Protein AF-A0A5Z0FAH3-F1 (afdb_monomer)

Structure (mmCIF, N/CA/C/O backbone):
data_AF-A0A5Z0FAH3-F1
#
_entry.id   AF-A0A5Z0FAH3-F1
#
loop_
_atom_site.group_PDB
_atom_site.id
_atom_site.type_symbol
_atom_site.label_atom_id
_atom_site.label_alt_id
_atom_site.label_comp_id
_atom_site.label_asym_id
_atom_site.label_entity_id
_atom_site.label_seq_id
_atom_site.pdbx_PDB_ins_code
_atom_site.Cartn_x
_atom_site.Cartn_y
_atom_site.Cartn_z
_atom_site.occupancy
_atom_site.B_iso_or_equiv
_atom_site.auth_seq_id
_atom_site.auth_comp_id
_atom_site.auth_asym_id
_atom_site.auth_atom_id
_atom_site.pdbx_PDB_model_num
ATOM 1 N N . GLY A 1 1 ? -0.491 -6.906 -11.042 1.00 67.56 1 GLY A N 1
ATOM 2 C CA . GLY A 1 1 ? 0.553 -6.060 -11.639 1.00 67.56 1 GLY A CA 1
ATOM 3 C C . GLY A 1 1 ? 1.032 -6.469 -13.009 1.00 67.56 1 GLY A C 1
ATOM 4 O O . GLY A 1 1 ? 1.063 -5.619 -13.888 1.00 67.56 1 GLY A O 1
ATOM 5 N N . LEU A 1 2 ? 1.334 -7.748 -13.222 1.00 74.00 2 LEU A N 1
ATOM 6 C CA . LEU A 1 2 ? 1.836 -8.265 -14.500 1.00 74.00 2 LEU A CA 1
ATOM 7 C C . LEU A 1 2 ? 1.028 -7.801 -15.736 1.00 74.00 2 LEU A C 1
ATOM 9 O O . LEU A 1 2 ? 1.605 -7.358 -16.720 1.00 74.00 2 LEU A O 1
ATOM 13 N N . PHE A 1 3 ? -0.305 -7.813 -15.644 1.00 73.31 3 PHE A N 1
ATOM 14 C CA . PHE A 1 3 ? -1.205 -7.439 -16.745 1.00 73.31 3 PHE A CA 1
ATOM 15 C C . PHE A 1 3 ? -1.338 -5.927 -16.988 1.00 73.31 3 PHE A C 1
ATOM 17 O O . PHE A 1 3 ? -1.693 -5.507 -18.084 1.00 73.31 3 PHE A O 1
ATOM 24 N N . VAL A 1 4 ? -1.060 -5.100 -15.975 1.00 76.06 4 VAL A N 1
ATOM 25 C CA . VAL A 1 4 ? -1.314 -3.645 -16.011 1.00 76.06 4 VAL A CA 1
ATOM 26 C C . VAL A 1 4 ? -0.022 -2.853 -16.252 1.00 76.06 4 VAL A C 1
ATOM 28 O O . VAL A 1 4 ? -0.069 -1.706 -16.685 1.00 76.06 4 VAL A O 1
ATOM 31 N N . ALA A 1 5 ? 1.144 -3.481 -16.055 1.00 71.12 5 ALA A N 1
ATOM 32 C CA . ALA A 1 5 ? 2.465 -2.858 -16.172 1.00 71.12 5 ALA A CA 1
ATOM 33 C C . ALA A 1 5 ? 2.676 -2.090 -17.491 1.00 71.12 5 ALA A C 1
ATOM 35 O O . ALA A 1 5 ? 3.207 -0.984 -17.482 1.00 71.12 5 ALA A O 1
ATOM 36 N N . LYS A 1 6 ? 2.196 -2.627 -18.622 1.00 69.62 6 LYS A N 1
ATOM 37 C CA . LYS A 1 6 ? 2.349 -1.990 -19.941 1.00 69.62 6 LYS A CA 1
ATOM 38 C C . LYS A 1 6 ? 1.623 -0.641 -20.046 1.00 69.62 6 LYS A C 1
ATOM 40 O O . LYS A 1 6 ? 2.144 0.275 -20.671 1.00 69.62 6 LYS A O 1
ATOM 45 N N . TYR A 1 7 ? 0.451 -0.514 -19.425 1.00 73.50 7 TYR A N 1
ATOM 46 C CA . TYR A 1 7 ? -0.335 0.725 -19.429 1.00 73.50 7 TYR A CA 1
ATOM 47 C C . TYR A 1 7 ? 0.241 1.774 -18.474 1.00 73.50 7 TYR A C 1
ATOM 49 O O . TYR A 1 7 ? 0.146 2.969 -18.728 1.00 73.50 7 TYR A O 1
ATOM 57 N N . LEU A 1 8 ? 0.882 1.331 -17.393 1.00 74.88 8 LEU A N 1
ATOM 58 C CA . LEU A 1 8 ? 1.460 2.211 -16.376 1.00 74.88 8 LEU A CA 1
ATOM 59 C C . LEU A 1 8 ? 2.743 2.897 -16.844 1.00 74.88 8 LEU A C 1
ATOM 61 O O . LEU A 1 8 ? 3.025 4.006 -16.403 1.00 74.88 8 LEU A O 1
ATOM 65 N N . ASN A 1 9 ? 3.478 2.295 -17.782 1.00 69.75 9 ASN A N 1
ATOM 66 C CA . ASN A 1 9 ? 4.634 2.944 -18.405 1.00 69.75 9 ASN A CA 1
ATOM 67 C C . ASN A 1 9 ? 4.250 4.245 -19.125 1.00 69.75 9 ASN A C 1
ATOM 69 O O . ASN A 1 9 ? 5.042 5.181 -19.150 1.00 69.75 9 ASN A O 1
ATOM 73 N N . ALA A 1 10 ? 3.020 4.350 -19.642 1.00 75.56 10 ALA A N 1
ATOM 74 C CA . ALA A 1 10 ? 2.519 5.594 -20.228 1.00 75.56 10 ALA A CA 1
ATOM 75 C C . ALA A 1 10 ? 2.279 6.699 -19.180 1.00 75.56 10 ALA A C 1
ATOM 77 O O . ALA A 1 10 ? 2.248 7.877 -19.522 1.00 75.56 10 ALA A O 1
ATOM 78 N N . LEU A 1 11 ? 2.130 6.329 -17.904 1.00 76.75 11 LEU A N 1
ATOM 79 C CA . LEU A 1 11 ? 1.989 7.256 -16.780 1.00 76.75 11 LEU A CA 1
ATOM 80 C C . LEU A 1 11 ? 3.342 7.641 -16.166 1.00 76.75 11 LEU A C 1
ATOM 82 O O . LEU A 1 11 ? 3.375 8.431 -15.222 1.00 76.75 11 LEU A O 1
ATOM 86 N N . PHE A 1 12 ? 4.454 7.087 -16.660 1.00 79.50 12 PHE A N 1
ATOM 87 C CA . PHE A 1 12 ? 5.782 7.342 -16.113 1.00 79.50 12 PHE A CA 1
ATOM 88 C C . PHE A 1 12 ? 6.290 8.717 -16.567 1.00 79.50 12 PHE A C 1
ATOM 90 O O . PHE A 1 12 ? 7.044 8.862 -17.524 1.00 79.50 12 PHE A O 1
ATOM 97 N N . AS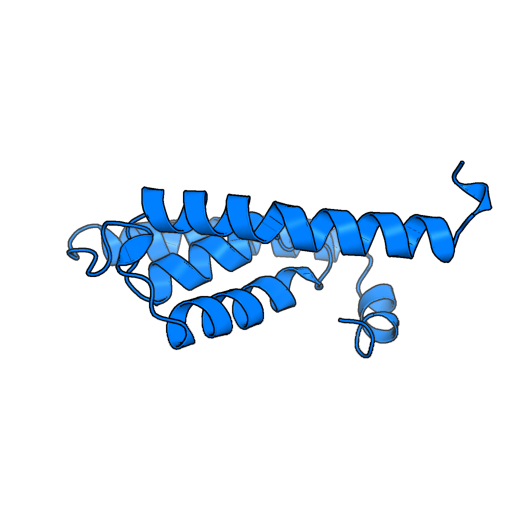N A 1 13 ? 5.824 9.753 -15.874 1.00 87.44 13 ASN A N 1
ATOM 98 C CA . ASN A 1 13 ? 6.206 11.143 -16.078 1.00 87.44 13 ASN A CA 1
ATOM 99 C C . ASN A 1 13 ? 6.483 11.792 -14.714 1.00 87.44 13 ASN A C 1
ATOM 101 O O . ASN A 1 13 ? 5.746 11.560 -13.754 1.00 87.44 13 ASN A O 1
ATOM 105 N N . GLY A 1 14 ? 7.523 12.628 -14.625 1.00 90.00 14 GLY A N 1
ATOM 106 C CA . GLY A 1 14 ? 7.895 13.315 -13.384 1.00 90.00 14 GLY A CA 1
ATOM 107 C C . GLY A 1 14 ? 6.741 14.095 -12.741 1.00 90.00 14 GLY A C 1
ATOM 108 O O . GLY A 1 14 ? 6.590 14.066 -11.522 1.00 90.00 14 GLY A O 1
ATOM 109 N N . TRP A 1 15 ? 5.862 14.704 -13.543 1.00 92.44 15 TRP A N 1
ATOM 110 C CA . TRP A 1 15 ? 4.680 15.412 -13.038 1.00 92.44 15 TRP A CA 1
ATOM 111 C C . TRP A 1 15 ? 3.674 14.483 -12.358 1.00 92.44 15 TRP A C 1
ATOM 113 O O . TRP A 1 15 ? 3.126 14.83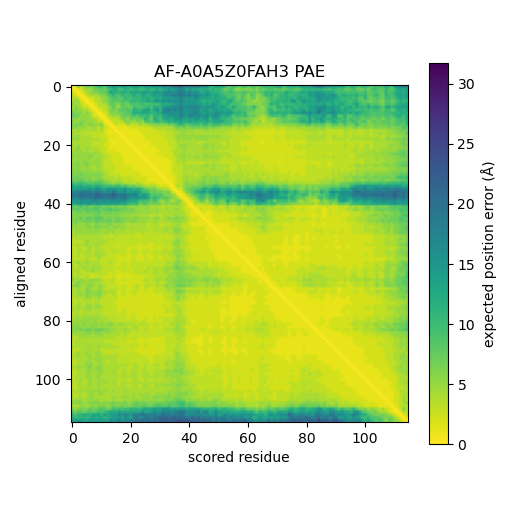2 -11.314 1.00 92.44 15 TRP A O 1
ATOM 123 N N . VAL A 1 16 ? 3.465 13.284 -12.911 1.00 90.81 16 VAL A N 1
ATOM 124 C CA . VAL A 1 16 ? 2.599 12.260 -12.306 1.00 90.81 16 VAL A CA 1
ATOM 125 C C . VAL A 1 16 ? 3.192 11.807 -10.977 1.00 90.81 16 VAL A C 1
ATOM 127 O O . VAL A 1 16 ? 2.474 11.724 -9.985 1.00 90.81 16 VAL A O 1
ATOM 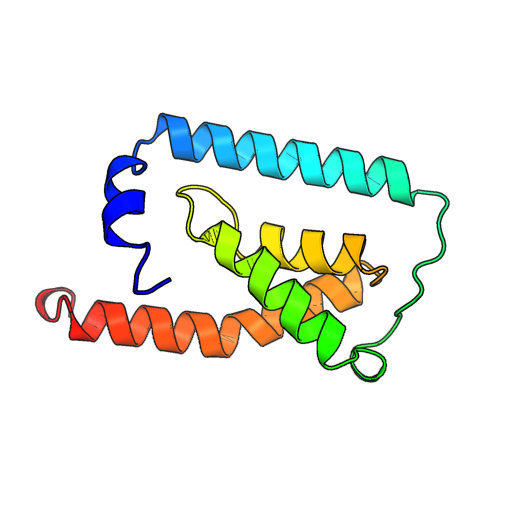130 N N . VAL A 1 17 ? 4.510 11.595 -10.934 1.00 92.25 17 VAL A N 1
ATOM 131 C CA . VAL A 1 17 ? 5.207 11.169 -9.716 1.00 92.25 17 VAL A CA 1
ATOM 132 C C . VAL A 1 17 ? 5.036 12.194 -8.594 1.00 92.25 17 VAL A C 1
ATOM 134 O O . VAL A 1 17 ? 4.614 11.838 -7.493 1.00 92.25 17 VAL A O 1
ATOM 137 N N . VAL A 1 18 ? 5.302 13.472 -8.880 1.00 93.56 18 VAL A N 1
ATOM 138 C CA . VAL A 1 18 ? 5.129 14.574 -7.919 1.00 93.56 18 VAL A CA 1
ATOM 139 C C . VAL A 1 18 ? 3.669 14.700 -7.483 1.00 93.56 18 VAL A C 1
ATOM 141 O O . VAL A 1 18 ? 3.394 14.814 -6.288 1.00 93.56 18 VAL A O 1
ATOM 144 N N . GLY A 1 19 ? 2.726 14.628 -8.427 1.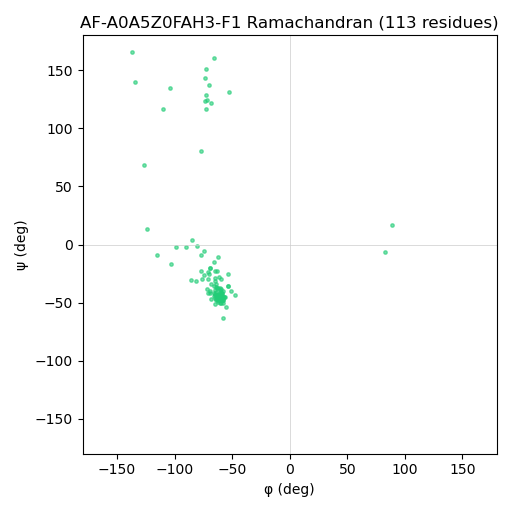00 94.25 19 GLY A N 1
ATOM 145 C CA . GLY A 1 19 ? 1.295 14.685 -8.134 1.00 94.25 19 GLY A CA 1
ATOM 146 C C . GLY A 1 19 ? 0.846 13.574 -7.184 1.00 94.25 19 GLY A C 1
ATOM 147 O O . GLY A 1 19 ? 0.167 13.851 -6.196 1.00 94.25 19 GLY A O 1
ATOM 148 N N . MET A 1 20 ? 1.280 12.333 -7.421 1.00 93.81 20 MET A N 1
ATOM 149 C CA . MET A 1 20 ? 0.943 11.187 -6.569 1.00 93.81 20 MET A CA 1
ATOM 150 C C . MET A 1 20 ? 1.594 11.255 -5.183 1.00 93.81 20 MET A C 1
ATOM 152 O O . MET A 1 20 ? 0.965 10.855 -4.203 1.00 93.81 20 MET A O 1
ATOM 156 N N . LEU A 1 21 ? 2.807 11.805 -5.071 1.00 92.06 21 LEU A N 1
ATOM 157 C CA . LEU A 1 21 ? 3.469 12.060 -3.786 1.00 92.06 21 LEU A CA 1
ATOM 158 C C . LEU A 1 21 ? 2.682 13.062 -2.934 1.00 92.06 21 LEU A C 1
ATOM 160 O O . LEU A 1 21 ? 2.386 12.786 -1.769 1.00 92.06 21 LEU A O 1
ATOM 164 N N . ILE A 1 22 ? 2.304 14.201 -3.524 1.00 94.44 22 ILE A N 1
ATOM 165 C CA . ILE A 1 22 ? 1.500 15.227 -2.844 1.00 94.44 22 ILE A CA 1
ATOM 166 C C . ILE A 1 22 ? 0.143 14.643 -2.456 1.00 94.44 22 ILE A C 1
ATOM 168 O O . ILE A 1 22 ? -0.276 14.766 -1.305 1.00 94.44 22 ILE A O 1
ATOM 172 N N . PHE A 1 23 ? -0.520 13.958 -3.388 1.00 93.88 23 PHE A N 1
ATOM 173 C CA . PHE A 1 23 ? -1.809 13.322 -3.144 1.00 93.88 23 PHE A CA 1
ATOM 174 C C . PHE A 1 23 ? -1.741 12.316 -1.990 1.00 93.88 23 PHE A C 1
ATOM 176 O O . PHE A 1 23 ? -2.553 12.382 -1.070 1.00 93.88 23 PHE A O 1
ATOM 183 N N . GLY A 1 24 ? -0.741 11.431 -1.984 1.00 91.44 24 GLY A N 1
ATOM 184 C CA . GLY A 1 24 ? -0.535 10.469 -0.902 1.00 91.44 24 GLY A CA 1
ATOM 185 C C . GLY A 1 24 ? -0.339 11.144 0.457 1.00 91.44 24 GLY A C 1
ATOM 186 O O . GLY A 1 24 ? -0.939 10.717 1.444 1.00 91.44 24 GLY A O 1
ATOM 187 N N . GLY A 1 25 ? 0.437 12.232 0.510 1.00 92.06 25 GLY A N 1
ATOM 188 C CA . GLY A 1 25 ? 0.618 13.035 1.723 1.00 92.06 25 GLY A CA 1
ATOM 189 C C . GLY A 1 25 ? -0.684 13.670 2.220 1.00 92.06 25 GLY A C 1
ATOM 190 O O . GLY A 1 25 ? -1.006 13.576 3.405 1.00 92.06 25 GLY A O 1
ATOM 191 N N . VAL A 1 26 ? -1.479 14.250 1.316 1.00 95.00 26 VAL A N 1
ATOM 192 C CA . VAL A 1 26 ? -2.799 14.815 1.645 1.00 95.00 26 VAL A CA 1
ATOM 193 C C . VAL A 1 26 ? -3.733 13.735 2.193 1.00 95.00 26 VAL A C 1
ATOM 195 O O . VAL A 1 26 ? -4.360 13.943 3.229 1.00 95.00 26 VAL A O 1
ATOM 198 N N . VAL A 1 27 ? -3.792 12.561 1.559 1.00 92.88 27 VAL A N 1
ATOM 199 C CA . VAL A 1 27 ? -4.622 11.438 2.027 1.00 92.88 27 VAL A CA 1
ATOM 200 C C . VAL A 1 27 ? -4.214 10.994 3.433 1.00 92.88 27 VAL A C 1
ATOM 202 O O . VAL A 1 27 ? -5.086 10.776 4.275 1.00 92.88 27 VAL A O 1
ATOM 205 N N . PHE A 1 28 ? -2.913 10.917 3.725 1.00 90.19 28 PHE A N 1
ATOM 206 C CA . PHE A 1 28 ? -2.426 10.614 5.073 1.00 90.19 28 PHE A CA 1
ATOM 207 C C . PHE A 1 28 ? -2.928 11.617 6.111 1.00 90.19 28 PHE A C 1
ATOM 209 O O . PHE A 1 28 ? -3.454 11.209 7.147 1.00 90.19 28 PHE A O 1
ATOM 216 N N . ILE A 1 29 ? -2.812 12.915 5.822 1.00 91.25 29 ILE A N 1
ATOM 217 C CA . ILE A 1 29 ? -3.274 13.980 6.722 1.00 91.25 29 ILE A CA 1
ATOM 218 C C . ILE A 1 29 ? -4.788 13.876 6.939 1.00 91.25 29 ILE A C 1
ATOM 220 O O . ILE A 1 29 ? -5.255 13.957 8.072 1.00 91.25 29 ILE A O 1
ATOM 224 N N . LEU A 1 30 ? -5.568 13.650 5.881 1.00 91.94 30 LEU A N 1
ATOM 225 C CA . LEU A 1 30 ? -7.022 13.518 5.989 1.00 91.94 30 LEU A CA 1
ATOM 226 C C . LEU A 1 30 ? -7.435 12.320 6.852 1.00 91.94 30 LEU A C 1
ATOM 228 O O . LEU A 1 30 ? -8.322 12.448 7.696 1.00 91.94 30 LEU A O 1
ATOM 232 N N . ILE A 1 31 ? -6.783 11.168 6.680 1.00 88.75 31 ILE A N 1
ATOM 233 C CA . ILE A 1 31 ? -7.057 9.966 7.482 1.00 88.75 31 ILE A CA 1
ATOM 234 C C . ILE A 1 31 ? -6.692 10.198 8.944 1.00 88.75 31 ILE A C 1
ATOM 236 O O . ILE A 1 31 ? -7.463 9.822 9.827 1.00 88.75 31 ILE A O 1
ATOM 240 N N . GLU A 1 32 ? -5.548 10.832 9.190 1.00 84.38 32 GLU A N 1
ATOM 241 C CA . GLU A 1 32 ? -5.060 11.188 10.519 1.00 84.38 32 GLU A CA 1
ATOM 242 C C . GLU A 1 32 ? -6.051 12.101 11.251 1.00 84.38 32 GLU A C 1
ATOM 244 O O . GLU A 1 32 ? -6.438 11.828 12.390 1.00 84.38 32 GLU A O 1
ATOM 249 N N . LEU A 1 33 ? -6.532 13.146 10.571 1.00 87.81 33 LEU A N 1
ATOM 250 C CA . LEU A 1 33 ? -7.540 14.063 11.099 1.00 87.81 33 LEU A CA 1
ATOM 251 C C . LEU A 1 33 ? -8.876 13.353 11.356 1.00 87.81 33 LEU A C 1
ATOM 253 O O . LEU A 1 33 ? -9.492 13.569 12.399 1.00 87.81 33 LEU A O 1
ATOM 257 N N . ALA A 1 34 ? -9.300 12.463 10.456 1.00 84.81 34 ALA A N 1
ATOM 258 C CA . ALA A 1 34 ? -10.541 11.701 10.599 1.00 84.81 34 ALA A CA 1
ATOM 259 C C . ALA A 1 34 ? -10.490 10.641 11.719 1.00 84.81 34 ALA A C 1
ATOM 261 O O . ALA A 1 34 ? -11.536 10.267 12.260 1.00 84.81 34 ALA A O 1
ATOM 262 N N . HIS A 1 35 ? -9.298 10.150 12.071 1.00 78.88 35 HIS A N 1
ATOM 263 C CA . HIS A 1 35 ? -9.091 9.126 13.103 1.00 78.88 35 HIS A CA 1
ATOM 264 C C . HIS A 1 35 ? -8.676 9.678 14.467 1.00 78.88 35 HIS A C 1
ATOM 266 O O . HIS A 1 35 ? -8.597 8.904 15.418 1.00 78.88 35 HIS A O 1
ATOM 272 N N . LYS A 1 36 ? -8.488 10.996 14.609 1.00 71.00 36 LYS A N 1
ATOM 273 C CA . LYS A 1 36 ? -8.004 11.638 15.845 1.00 71.00 36 LYS A CA 1
ATOM 274 C C . LYS A 1 36 ? -8.808 11.284 17.111 1.00 71.00 36 LYS A C 1
ATOM 276 O O . LYS A 1 36 ? -8.246 11.312 18.197 1.00 71.00 36 LYS A O 1
ATOM 281 N N . ASN A 1 37 ? -10.083 10.903 16.968 1.00 67.94 37 ASN A N 1
ATOM 282 C CA . ASN A 1 37 ? -10.982 10.535 18.074 1.00 67.94 37 ASN A CA 1
ATOM 283 C C . ASN A 1 37 ? -11.596 9.125 17.944 1.00 67.94 37 ASN A C 1
ATOM 285 O O . ASN A 1 37 ? -12.573 8.817 18.625 1.00 67.94 37 ASN A O 1
ATOM 289 N N . LYS A 1 38 ? -11.086 8.272 17.047 1.00 72.75 38 LYS A N 1
ATOM 290 C CA . LYS A 1 38 ? -11.610 6.910 16.854 1.00 72.75 38 LYS A CA 1
ATOM 291 C C . LYS A 1 38 ? -10.685 5.886 17.497 1.00 72.75 38 LYS A C 1
ATOM 293 O O . LYS A 1 38 ? -9.475 5.936 17.308 1.00 72.75 38 LYS A O 1
ATOM 298 N N . GLN A 1 39 ? -11.265 4.928 18.217 1.00 71.31 39 GLN A N 1
ATOM 299 C CA . GLN A 1 39 ? -10.519 3.754 18.660 1.00 71.31 39 GLN A CA 1
ATOM 300 C C . GLN A 1 39 ? -10.250 2.838 17.463 1.00 71.31 39 GLN A C 1
ATOM 302 O O . GLN A 1 39 ? -11.168 2.485 16.717 1.00 71.31 39 GLN A O 1
ATOM 307 N N . TYR A 1 40 ? -8.986 2.460 17.288 1.00 80.75 40 TYR A N 1
ATOM 308 C CA . TYR A 1 40 ? -8.604 1.415 16.347 1.00 80.75 40 TYR A CA 1
ATOM 309 C C . TYR A 1 40 ? -9.075 0.060 16.875 1.00 80.75 40 TYR A C 1
ATOM 311 O O . TYR A 1 40 ? -8.974 -0.224 18.070 1.00 80.75 40 TYR A O 1
ATOM 319 N N . ARG A 1 41 ? -9.617 -0.766 15.979 1.00 84.44 41 ARG A N 1
ATOM 320 C CA . ARG A 1 41 ? -10.204 -2.065 16.333 1.00 84.44 41 ARG A CA 1
ATOM 321 C C . ARG A 1 41 ? -9.168 -3.177 16.384 1.00 84.44 41 ARG A C 1
ATOM 323 O O . ARG A 1 41 ? -9.361 -4.108 17.148 1.00 84.44 41 ARG A O 1
ATOM 330 N N . ILE A 1 42 ? -8.120 -3.070 15.568 1.00 91.38 42 ILE A N 1
ATOM 331 C CA . ILE A 1 42 ? -7.059 -4.073 15.458 1.00 91.38 42 ILE A CA 1
ATOM 332 C C . ILE A 1 42 ? -5.786 -3.491 16.061 1.00 91.38 42 ILE A C 1
ATOM 334 O O . ILE A 1 42 ? -5.276 -2.474 15.569 1.00 91.38 42 ILE A O 1
ATOM 338 N N . ASN A 1 43 ? -5.306 -4.113 17.138 1.00 92.06 43 ASN A N 1
ATOM 339 C CA . ASN A 1 43 ? -4.197 -3.590 17.935 1.00 92.06 43 ASN A CA 1
ATOM 340 C C . ASN A 1 43 ? -2.930 -4.440 17.921 1.00 92.06 43 ASN A C 1
ATOM 342 O O . ASN A 1 43 ? -1.880 -3.949 18.345 1.00 92.06 43 ASN A O 1
ATOM 346 N N . SER A 1 44 ? -3.002 -5.638 17.348 1.00 94.19 44 SER A N 1
ATOM 347 C CA . SER A 1 44 ? -1.869 -6.533 17.139 1.00 94.19 44 SER A CA 1
ATOM 348 C C . SER A 1 44 ? -1.903 -7.163 15.740 1.00 94.19 44 SER A C 1
ATOM 350 O O . SER A 1 44 ? -2.909 -7.082 15.029 1.00 94.19 44 SER A O 1
ATOM 352 N N . LEU A 1 45 ? -0.789 -7.766 15.315 1.00 93.81 45 LEU A N 1
ATOM 353 C CA . LEU A 1 45 ? -0.708 -8.450 14.019 1.00 93.81 45 LEU A CA 1
ATOM 354 C C . LEU A 1 45 ? -1.526 -9.749 14.010 1.00 93.81 45 LEU A C 1
ATOM 356 O O . LEU A 1 45 ? -2.046 -10.140 12.969 1.00 93.81 45 LEU A O 1
ATOM 360 N N . GLU A 1 46 ? -1.666 -10.404 15.162 1.00 94.31 46 GLU A N 1
ATOM 361 C CA . GLU A 1 46 ? -2.356 -11.688 15.324 1.00 94.31 46 GLU A CA 1
ATOM 362 C C . GLU A 1 46 ? -3.877 -11.560 15.164 1.00 94.31 46 GLU A C 1
ATOM 364 O O . GLU A 1 46 ? -4.553 -12.521 14.804 1.00 94.31 46 GLU A O 1
ATOM 369 N N . GLU A 1 47 ? -4.420 -10.364 15.391 1.00 94.38 47 GLU A N 1
ATOM 370 C CA . GLU A 1 47 ? -5.838 -10.042 15.206 1.00 94.38 47 GLU A CA 1
ATOM 371 C C . GLU A 1 47 ? -6.224 -9.846 13.726 1.00 94.38 47 GLU A C 1
ATOM 373 O O . GLU A 1 47 ? -7.408 -9.719 13.395 1.00 94.38 47 GLU A O 1
ATOM 378 N N . ILE A 1 48 ? -5.247 -9.807 12.812 1.00 95.56 48 ILE A N 1
ATOM 379 C CA . ILE A 1 48 ? -5.488 -9.561 11.389 1.00 95.56 48 ILE A CA 1
ATOM 380 C C . ILE A 1 48 ? -6.125 -10.789 10.738 1.00 95.56 48 ILE A C 1
ATOM 382 O O . ILE A 1 48 ? -5.511 -11.841 10.572 1.00 95.56 48 ILE A O 1
ATOM 386 N N . SER A 1 49 ? -7.354 -10.624 10.252 1.00 96.25 49 SER A N 1
ATOM 387 C CA . SER A 1 49 ? -8.004 -11.649 9.436 1.00 96.25 49 SER A CA 1
ATOM 388 C C . SER A 1 49 ? -7.395 -11.739 8.032 1.00 96.25 49 SER A C 1
ATOM 390 O O . SER A 1 49 ? -6.991 -10.737 7.432 1.00 96.25 49 SER A O 1
ATOM 392 N N . PHE A 1 50 ? -7.451 -12.930 7.428 1.00 95.81 50 PHE A N 1
ATOM 393 C CA . PHE A 1 50 ? -7.049 -13.143 6.031 1.00 95.81 50 PHE A CA 1
ATOM 394 C C . PHE A 1 50 ? -7.759 -12.203 5.049 1.00 95.81 50 PHE A C 1
ATOM 396 O O . PHE A 1 50 ? -7.155 -11.736 4.085 1.00 95.81 50 PHE A O 1
ATOM 403 N N . LYS A 1 51 ? -9.032 -11.878 5.309 1.00 96.56 51 LYS A N 1
ATOM 404 C CA . LYS A 1 51 ? -9.794 -10.936 4.484 1.00 96.56 51 LYS A CA 1
ATOM 405 C C . LYS A 1 51 ? -9.183 -9.534 4.525 1.00 96.56 51 LYS A C 1
ATOM 407 O O . LYS A 1 51 ? -9.038 -8.912 3.478 1.00 96.56 51 LYS A O 1
ATOM 412 N N . GLN A 1 52 ? -8.802 -9.047 5.707 1.00 96.44 52 GLN A N 1
ATOM 413 C CA . GLN A 1 52 ? -8.145 -7.744 5.841 1.00 96.44 52 GLN A CA 1
ATOM 414 C C . GLN A 1 52 ? -6.769 -7.749 5.171 1.00 96.44 52 GLN A C 1
ATOM 416 O O . GLN A 1 52 ? -6.476 -6.835 4.406 1.00 96.44 52 GLN A O 1
ATOM 421 N N . ALA A 1 53 ? -5.968 -8.800 5.377 1.00 96.06 53 ALA A N 1
ATOM 422 C CA . ALA A 1 53 ? -4.670 -8.955 4.718 1.00 96.06 53 ALA A CA 1
ATOM 423 C C . ALA A 1 53 ? -4.792 -8.913 3.183 1.00 96.06 53 ALA A C 1
ATOM 425 O O . ALA A 1 53 ? -4.055 -8.188 2.512 1.00 96.06 53 ALA A O 1
ATOM 426 N N . PHE A 1 54 ? -5.773 -9.627 2.624 1.00 96.38 54 PHE A N 1
ATOM 427 C CA . PHE A 1 54 ? -6.059 -9.609 1.190 1.00 96.38 54 PHE A CA 1
ATOM 428 C C . PHE A 1 54 ? -6.486 -8.220 0.699 1.00 96.38 54 PHE A C 1
ATOM 430 O O . PHE A 1 54 ? -5.969 -7.732 -0.308 1.00 96.38 54 PHE A O 1
ATOM 437 N N . CYS A 1 55 ? -7.376 -7.541 1.430 1.00 96.56 55 CYS A N 1
ATOM 438 C CA . CYS A 1 55 ? -7.772 -6.171 1.112 1.00 96.56 55 CYS A CA 1
ATOM 439 C C . CYS A 1 55 ? -6.571 -5.215 1.110 1.00 96.56 55 CYS A C 1
ATOM 441 O O . CYS A 1 55 ? -6.452 -4.409 0.191 1.00 96.56 55 CYS A O 1
ATOM 443 N N . ILE A 1 56 ? -5.644 -5.327 2.067 1.00 96.69 56 ILE A N 1
ATOM 444 C CA . ILE A 1 56 ? -4.418 -4.511 2.077 1.00 96.69 56 ILE A CA 1
ATOM 445 C C . ILE A 1 56 ? -3.554 -4.799 0.844 1.00 96.69 56 ILE A C 1
ATOM 447 O O . ILE A 1 56 ? -3.006 -3.866 0.264 1.00 96.69 56 ILE A O 1
ATOM 451 N N . GLY A 1 57 ? -3.481 -6.048 0.379 1.00 94.56 57 GLY A N 1
ATOM 452 C CA . GLY A 1 57 ? -2.823 -6.389 -0.888 1.00 94.56 57 GLY A CA 1
ATOM 453 C C . GLY A 1 57 ? -3.451 -5.694 -2.106 1.00 94.56 57 GLY A C 1
ATOM 454 O O . GLY A 1 57 ? -2.735 -5.216 -2.992 1.00 94.56 57 GLY A O 1
ATOM 455 N N . ILE A 1 58 ? -4.780 -5.557 -2.131 1.00 94.00 58 ILE A N 1
ATOM 456 C CA . ILE A 1 58 ? -5.483 -4.777 -3.163 1.00 94.00 58 ILE A CA 1
ATOM 457 C C . ILE A 1 58 ? -5.091 -3.299 -3.070 1.00 94.00 58 ILE A C 1
ATOM 459 O O . ILE A 1 58 ? -4.725 -2.709 -4.084 1.00 94.00 58 ILE A O 1
ATOM 463 N N . PHE A 1 59 ? -5.081 -2.712 -1.869 1.00 94.6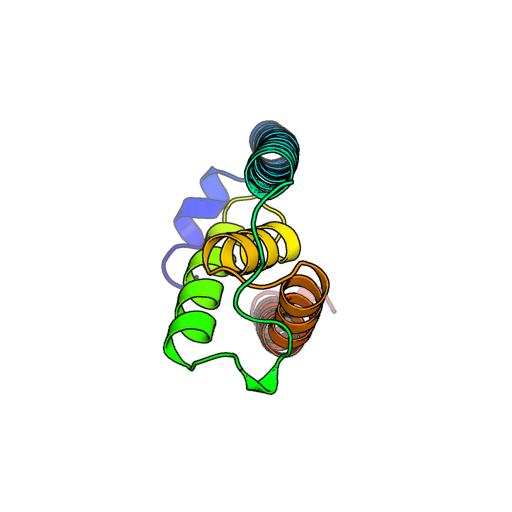9 59 PHE A N 1
ATOM 464 C CA . PHE A 1 59 ? -4.609 -1.335 -1.677 1.00 94.69 59 PHE A CA 1
ATOM 465 C C . PHE A 1 59 ? -3.155 -1.161 -2.127 1.00 94.69 59 PHE A C 1
ATOM 467 O O . PHE A 1 59 ? -2.851 -0.226 -2.862 1.00 94.69 59 PHE A O 1
ATOM 474 N N . GLN A 1 60 ? -2.262 -2.089 -1.778 1.00 94.88 60 GLN A N 1
ATOM 475 C CA . GLN A 1 60 ? -0.865 -2.056 -2.211 1.00 94.88 60 GLN A CA 1
ATOM 476 C C . GLN A 1 60 ? -0.730 -2.133 -3.738 1.00 94.88 60 GLN A C 1
ATOM 478 O O . GLN A 1 60 ? 0.216 -1.590 -4.297 1.00 94.88 60 GLN A O 1
ATOM 483 N N . SER A 1 61 ? -1.678 -2.753 -4.441 1.00 91.75 61 SER A N 1
ATOM 484 C CA . SER A 1 61 ? -1.660 -2.804 -5.907 1.00 91.75 61 SER A CA 1
ATOM 485 C C . SER A 1 61 ? -1.781 -1.413 -6.545 1.00 91.75 61 SER A C 1
ATOM 487 O O . SER A 1 61 ? -1.304 -1.220 -7.661 1.00 91.75 61 SER A O 1
ATOM 489 N N . LEU A 1 62 ? -2.333 -0.421 -5.834 1.00 90.38 62 LEU A N 1
ATOM 490 C CA . LEU A 1 62 ? -2.352 0.983 -6.271 1.00 90.38 62 LEU A CA 1
ATOM 491 C C . LEU A 1 62 ? -0.944 1.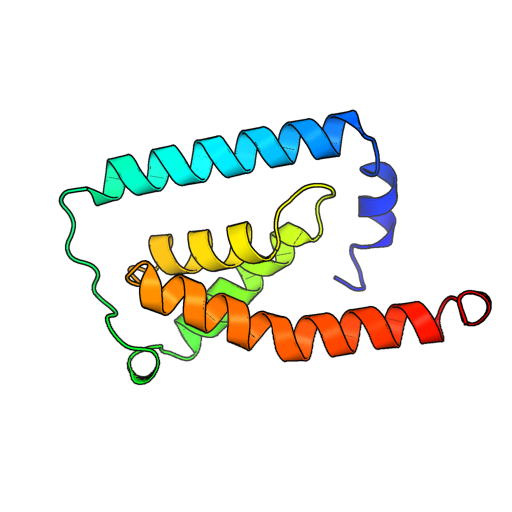590 -6.349 1.00 90.38 62 LEU A C 1
ATOM 493 O O . LEU A 1 62 ? -0.722 2.517 -7.122 1.00 90.38 62 LEU A O 1
ATOM 497 N N . ALA A 1 63 ? 0.028 1.024 -5.623 1.00 90.75 63 ALA A N 1
ATOM 498 C CA . ALA A 1 63 ? 1.433 1.437 -5.666 1.00 90.75 63 ALA A CA 1
ATOM 499 C C . ALA A 1 63 ? 2.090 1.246 -7.040 1.00 90.75 63 ALA A C 1
ATOM 501 O O . ALA A 1 63 ? 3.199 1.710 -7.277 1.00 90.75 63 ALA A O 1
ATOM 502 N N . MET A 1 64 ? 1.412 0.550 -7.948 1.00 88.44 64 MET A N 1
ATOM 503 C CA . MET A 1 64 ? 1.836 0.419 -9.331 1.00 88.44 64 MET A CA 1
ATOM 504 C C . MET A 1 64 ? 1.733 1.718 -10.138 1.00 88.44 64 MET A C 1
ATOM 506 O O . MET A 1 64 ? 2.374 1.827 -11.180 1.00 8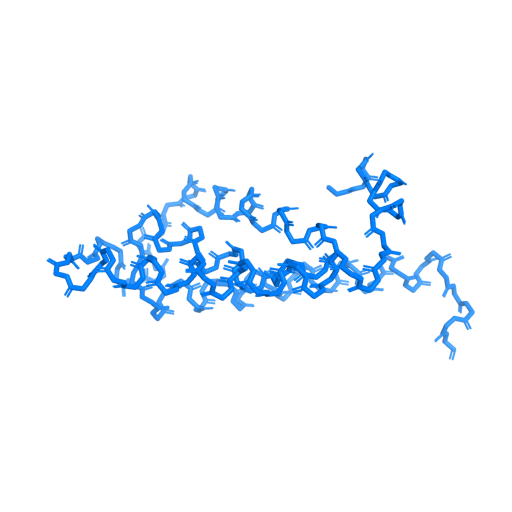8.44 64 MET A O 1
ATOM 510 N N . ILE A 1 65 ? 0.928 2.685 -9.690 1.00 89.19 65 ILE A N 1
ATOM 511 C CA . ILE A 1 65 ? 0.874 4.013 -10.304 1.00 89.19 65 ILE A CA 1
ATOM 512 C C . ILE A 1 65 ? 2.171 4.756 -9.940 1.00 89.19 65 ILE A C 1
ATOM 514 O O . ILE A 1 65 ? 2.448 4.912 -8.745 1.00 89.19 65 ILE A O 1
ATOM 518 N N . PRO A 1 66 ? 2.953 5.246 -10.923 1.00 89.25 66 PRO A N 1
ATOM 519 C CA . PRO A 1 66 ? 4.227 5.914 -10.664 1.00 89.25 66 PRO A CA 1
ATOM 520 C C . PRO A 1 66 ? 4.109 7.053 -9.643 1.00 89.25 66 PRO A C 1
ATOM 522 O O . PRO A 1 66 ? 3.225 7.900 -9.736 1.00 89.25 66 PRO A O 1
ATOM 525 N N . GLY A 1 67 ? 5.001 7.054 -8.649 1.00 87.19 67 GLY A N 1
ATOM 526 C CA . GLY A 1 67 ? 5.004 8.011 -7.534 1.00 87.19 67 GLY A CA 1
ATOM 527 C C . GLY A 1 67 ? 4.065 7.682 -6.378 1.00 87.19 67 GLY A C 1
ATOM 528 O O . GLY A 1 67 ? 4.141 8.324 -5.332 1.00 87.19 67 GLY A O 1
ATOM 529 N N . THR A 1 68 ? 3.224 6.655 -6.502 1.00 91.62 68 THR A N 1
ATOM 530 C CA . THR A 1 68 ? 2.461 6.151 -5.358 1.00 91.62 68 THR A CA 1
ATOM 531 C C . THR A 1 68 ? 3.389 5.386 -4.426 1.00 91.62 68 THR A C 1
ATOM 533 O O . THR A 1 68 ? 4.034 4.415 -4.816 1.00 91.62 68 THR A O 1
ATOM 536 N N . SER A 1 69 ? 3.446 5.801 -3.163 1.00 91.62 69 SER A N 1
ATOM 537 C CA . SER A 1 69 ? 4.242 5.100 -2.157 1.00 91.62 69 SER A CA 1
ATOM 538 C C . SER A 1 69 ? 3.640 3.728 -1.846 1.00 91.62 69 SER A C 1
ATOM 540 O O . SER A 1 69 ? 2.500 3.644 -1.387 1.00 91.62 69 SER A O 1
ATOM 542 N N . ARG A 1 70 ? 4.421 2.652 -2.034 1.00 93.44 70 ARG A N 1
ATOM 543 C CA . ARG A 1 70 ? 4.010 1.282 -1.678 1.00 93.44 70 ARG A CA 1
ATOM 544 C C . ARG A 1 70 ? 3.602 1.179 -0.218 1.00 93.44 70 ARG A C 1
ATOM 546 O O . ARG A 1 70 ? 2.500 0.722 0.060 1.00 93.44 70 ARG A O 1
ATOM 553 N N . SER A 1 71 ? 4.483 1.613 0.686 1.00 94.06 71 SER A N 1
ATOM 554 C CA . SER A 1 71 ? 4.197 1.608 2.122 1.00 94.06 71 SER A CA 1
ATOM 555 C C . SER A 1 71 ? 3.025 2.522 2.457 1.00 94.06 71 SER A C 1
ATOM 557 O O . SER A 1 71 ? 2.200 2.176 3.291 1.00 94.06 71 SER A O 1
ATOM 559 N N . GLY A 1 72 ? 2.907 3.666 1.777 1.00 93.94 72 GLY A N 1
ATOM 560 C CA . GLY A 1 72 ? 1.774 4.565 1.956 1.00 93.94 72 GLY A CA 1
ATOM 561 C C . GLY A 1 72 ? 0.443 3.892 1.636 1.00 93.94 72 GLY A C 1
ATOM 562 O O . GLY A 1 72 ? -0.463 3.908 2.462 1.00 93.94 72 GLY A O 1
ATOM 563 N N . ALA A 1 73 ? 0.343 3.242 0.477 1.00 95.25 73 ALA A N 1
ATOM 564 C CA . ALA A 1 73 ? -0.872 2.568 0.034 1.00 95.25 73 ALA A CA 1
ATOM 565 C C . ALA A 1 73 ? -1.301 1.433 0.983 1.00 95.25 73 ALA A C 1
ATOM 567 O O . ALA A 1 73 ? -2.474 1.350 1.347 1.00 95.25 73 ALA A O 1
ATOM 568 N N . SER A 1 74 ? -0.366 0.592 1.437 1.00 96.44 74 SER A N 1
ATOM 569 C CA . SER A 1 74 ? -0.650 -0.489 2.392 1.00 96.44 74 SER A CA 1
ATOM 570 C C . SER A 1 74 ? -1.005 0.030 3.789 1.00 96.44 74 SER A C 1
ATOM 572 O O . SER A 1 74 ? -1.958 -0.469 4.388 1.00 96.44 74 SER A O 1
ATOM 574 N N . ILE A 1 75 ? -0.300 1.047 4.299 1.00 95.69 75 ILE A N 1
ATOM 575 C CA . ILE A 1 75 ? -0.602 1.658 5.605 1.00 95.69 75 ILE A CA 1
ATOM 576 C C . ILE A 1 75 ? -1.981 2.315 5.575 1.00 95.69 75 ILE A C 1
ATOM 578 O O . ILE A 1 75 ? -2.791 2.062 6.462 1.00 95.69 75 ILE A O 1
ATOM 582 N N . ILE A 1 76 ? -2.278 3.110 4.543 1.00 94.56 76 ILE A N 1
ATOM 583 C CA . ILE A 1 76 ? -3.594 3.733 4.347 1.00 94.56 76 ILE A CA 1
ATOM 584 C C . ILE A 1 76 ? -4.688 2.662 4.301 1.00 94.56 76 ILE A C 1
ATOM 586 O O . ILE A 1 76 ? -5.694 2.795 4.994 1.00 94.56 76 ILE A O 1
ATOM 590 N N . GLY A 1 77 ? -4.473 1.572 3.558 1.00 94.75 77 GLY A N 1
ATOM 591 C CA . GLY A 1 77 ? -5.392 0.434 3.533 1.00 94.75 77 GLY A CA 1
ATOM 592 C C . GLY A 1 77 ? -5.631 -0.166 4.923 1.00 94.75 77 GLY A C 1
ATOM 593 O O . GLY A 1 77 ? -6.777 -0.392 5.303 1.00 94.75 77 GLY A O 1
ATOM 594 N N . GLY A 1 78 ? -4.572 -0.362 5.714 1.00 94.94 78 GLY A N 1
ATOM 595 C CA . GLY A 1 78 ? -4.671 -0.850 7.094 1.00 94.94 78 GLY A CA 1
ATOM 596 C C . GLY A 1 78 ? -5.453 0.098 8.006 1.00 94.94 78 GLY A C 1
ATOM 597 O O . GLY A 1 78 ? -6.365 -0.335 8.710 1.00 94.94 78 GLY A O 1
ATOM 598 N N . LEU A 1 79 ? -5.162 1.401 7.946 1.00 93.62 79 LEU A N 1
ATOM 599 C CA . LEU A 1 79 ? -5.870 2.425 8.722 1.00 93.62 79 LEU A CA 1
ATOM 600 C C . LEU A 1 79 ? -7.365 2.465 8.374 1.00 93.62 79 LEU A C 1
ATOM 602 O O . LEU A 1 79 ? -8.204 2.504 9.271 1.00 93.62 79 LEU A O 1
ATOM 606 N N . LEU A 1 80 ? -7.716 2.386 7.086 1.00 92.44 80 LEU A N 1
ATOM 607 C CA . LEU A 1 80 ? -9.112 2.341 6.628 1.00 92.44 80 LEU A CA 1
ATOM 608 C C . LEU A 1 80 ? -9.846 1.068 7.077 1.00 92.44 80 LEU A C 1
ATOM 610 O O . LEU A 1 80 ? -11.058 1.099 7.286 1.00 92.44 80 LEU A O 1
ATOM 614 N N . LEU A 1 81 ? -9.122 -0.037 7.263 1.00 93.31 81 LEU A N 1
ATOM 615 C CA . LEU A 1 81 ? -9.646 -1.296 7.803 1.00 93.31 81 LEU A CA 1
ATOM 616 C C . LEU A 1 81 ? -9.654 -1.342 9.341 1.00 93.31 81 LEU A C 1
ATOM 618 O O . LEU A 1 81 ? -10.051 -2.356 9.920 1.00 93.31 81 LEU A O 1
ATOM 622 N N . GLY A 1 82 ? -9.267 -0.246 10.004 1.00 91.56 82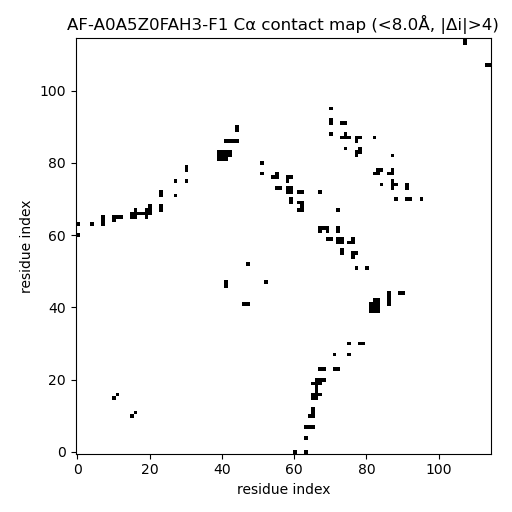 GLY A N 1
ATOM 623 C CA . GLY A 1 82 ? -9.341 -0.077 11.454 1.00 91.56 82 GLY A CA 1
ATOM 624 C C . GLY A 1 82 ? -8.112 -0.559 12.222 1.00 91.56 82 GLY A C 1
ATOM 625 O O . GLY A 1 82 ? -8.213 -0.753 13.436 1.00 91.56 82 GLY A O 1
ATOM 626 N N . PHE A 1 83 ? -6.978 -0.761 11.550 1.00 93.94 83 PHE A N 1
ATOM 627 C CA . PHE A 1 83 ? -5.714 -1.087 12.207 1.00 93.94 83 PHE A CA 1
ATOM 628 C C . PHE A 1 83 ? -5.169 0.152 12.887 1.00 93.94 83 PHE A C 1
ATOM 630 O O . PHE A 1 83 ? -5.250 1.249 12.335 1.00 93.94 83 PHE A O 1
ATOM 637 N N . ASN A 1 84 ? -4.559 -0.020 14.055 1.00 92.69 84 ASN A N 1
ATOM 638 C CA . ASN A 1 84 ? -3.754 1.054 14.606 1.00 92.69 84 ASN A CA 1
ATOM 639 C C . ASN A 1 84 ? -2.522 1.312 13.718 1.00 92.69 84 ASN A C 1
ATOM 641 O O . ASN A 1 84 ? -2.104 0.476 12.911 1.00 92.69 84 ASN A O 1
ATOM 645 N N . ARG A 1 85 ? -1.927 2.497 13.869 1.00 91.12 85 ARG A N 1
ATOM 646 C CA . ARG A 1 85 ? -0.805 2.942 13.025 1.00 91.12 85 ARG A CA 1
ATOM 647 C C . ARG A 1 85 ? 0.389 2.000 13.077 1.00 91.12 85 ARG A C 1
ATOM 649 O O . ARG A 1 85 ? 1.015 1.761 12.050 1.00 91.12 85 ARG A O 1
ATOM 656 N N . LYS A 1 86 ? 0.693 1.485 14.269 1.00 94.19 86 LYS A N 1
ATOM 657 C CA . LYS A 1 86 ? 1.833 0.599 14.497 1.00 94.19 86 LYS A CA 1
ATOM 658 C C . LYS A 1 86 ? 1.640 -0.716 13.742 1.00 94.19 86 LYS A C 1
ATOM 660 O O . LYS A 1 86 ? 2.487 -1.068 12.932 1.00 94.19 86 LYS A O 1
ATOM 665 N N . VAL A 1 87 ? 0.485 -1.357 13.911 1.00 96.25 87 VAL A N 1
ATOM 666 C CA . VAL A 1 87 ? 0.119 -2.607 13.231 1.00 96.25 87 VAL A CA 1
ATOM 667 C C . VAL A 1 87 ? 0.065 -2.419 11.716 1.00 96.25 87 VAL A C 1
ATOM 669 O O . VAL A 1 87 ? 0.591 -3.245 10.978 1.00 96.25 87 VAL A O 1
ATOM 672 N N . ALA A 1 88 ? -0.518 -1.318 11.227 1.00 95.62 88 ALA A N 1
ATOM 673 C CA . ALA A 1 88 ? -0.559 -1.024 9.794 1.00 95.62 88 ALA A CA 1
ATOM 674 C C . ALA A 1 88 ? 0.851 -0.872 9.192 1.00 95.62 88 ALA A C 1
ATOM 676 O O . ALA A 1 88 ? 1.118 -1.385 8.103 1.00 95.62 88 ALA A O 1
ATOM 677 N N . ALA A 1 89 ? 1.761 -0.199 9.902 1.00 95.94 89 ALA A N 1
ATOM 678 C CA . ALA A 1 89 ? 3.153 -0.049 9.487 1.00 95.94 89 ALA A CA 1
ATOM 679 C C . ALA A 1 89 ? 3.919 -1.380 9.531 1.00 95.94 89 ALA A C 1
ATOM 681 O O . ALA A 1 89 ? 4.570 -1.734 8.549 1.00 95.94 89 ALA A O 1
ATOM 682 N N . GLU A 1 90 ? 3.800 -2.145 10.617 1.00 97.06 90 GLU A N 1
ATOM 683 C CA . GLU A 1 90 ? 4.435 -3.461 10.764 1.00 97.06 90 GLU A CA 1
ATOM 684 C C . GLU A 1 90 ? 3.960 -4.432 9.681 1.00 97.06 90 GLU A C 1
ATOM 686 O O . GLU A 1 90 ? 4.782 -5.023 8.980 1.00 97.06 90 GLU A O 1
ATOM 691 N N . PHE A 1 91 ? 2.646 -4.522 9.453 1.00 97.06 91 PHE A N 1
ATOM 692 C CA . PHE A 1 91 ? 2.082 -5.349 8.389 1.00 97.06 91 PHE A CA 1
ATOM 693 C C . PHE A 1 91 ? 2.589 -4.913 7.010 1.00 97.06 91 PHE A C 1
ATOM 695 O O . PHE A 1 91 ? 2.975 -5.745 6.191 1.00 97.06 91 PHE A O 1
ATOM 702 N N . SER A 1 92 ? 2.644 -3.604 6.751 1.00 96.62 92 SER A N 1
ATOM 703 C CA . SER A 1 92 ? 3.184 -3.055 5.506 1.00 96.62 92 SER A CA 1
ATOM 704 C C . SER A 1 92 ? 4.659 -3.418 5.290 1.00 96.62 92 SER A C 1
ATOM 706 O O . SER A 1 92 ? 5.065 -3.682 4.157 1.00 96.62 92 SER A O 1
ATOM 708 N N . PHE A 1 93 ? 5.482 -3.422 6.340 1.00 95.94 93 PHE A N 1
ATOM 709 C CA . PHE A 1 93 ? 6.882 -3.834 6.233 1.00 95.94 93 PHE A CA 1
ATOM 710 C C . PHE A 1 93 ? 7.021 -5.336 6.003 1.00 95.94 93 PHE A C 1
ATOM 712 O O . PHE A 1 93 ? 7.795 -5.737 5.137 1.00 95.94 93 PHE A O 1
ATOM 719 N N . LEU A 1 94 ? 6.231 -6.159 6.693 1.00 96.38 94 LEU A N 1
ATOM 720 C CA . LEU A 1 94 ? 6.210 -7.603 6.462 1.00 96.38 94 LEU A CA 1
ATOM 721 C C . LEU A 1 94 ? 5.777 -7.936 5.032 1.00 96.38 94 LEU A C 1
ATOM 723 O O . LEU A 1 94 ? 6.425 -8.738 4.367 1.00 96.38 94 LEU A O 1
ATOM 727 N N . LEU A 1 95 ? 4.740 -7.266 4.521 1.00 95.19 95 LEU A N 1
ATOM 728 C CA . LEU A 1 95 ? 4.265 -7.426 3.146 1.00 95.19 95 LEU A CA 1
ATOM 729 C C . LEU A 1 95 ? 5.306 -6.969 2.107 1.00 95.19 95 LEU A C 1
ATOM 731 O O . LEU A 1 95 ? 5.388 -7.527 1.008 1.00 95.19 95 LEU A O 1
ATOM 735 N N . ALA A 1 96 ? 6.129 -5.973 2.443 1.00 94.75 96 ALA A N 1
ATOM 736 C CA . ALA A 1 96 ? 7.185 -5.478 1.567 1.00 94.75 96 ALA A CA 1
ATOM 737 C C . ALA A 1 96 ? 8.269 -6.524 1.276 1.00 94.75 96 ALA A C 1
ATOM 739 O O . ALA A 1 96 ? 8.804 -6.528 0.171 1.00 94.75 96 ALA A O 1
ATOM 740 N N . ILE A 1 97 ? 8.583 -7.405 2.230 1.00 95.81 97 ILE A N 1
ATOM 741 C CA . ILE A 1 97 ? 9.657 -8.400 2.090 1.00 95.81 97 ILE A CA 1
ATOM 742 C C . ILE A 1 97 ? 9.425 -9.314 0.872 1.00 95.81 97 ILE A C 1
ATOM 744 O O . ILE A 1 97 ? 10.217 -9.245 -0.070 1.00 95.81 97 ILE A O 1
ATOM 748 N N . PRO A 1 98 ? 8.348 -10.124 0.804 1.00 94.69 98 PRO A N 1
ATOM 749 C CA . PRO A 1 98 ? 8.138 -11.012 -0.336 1.00 94.69 98 PRO A CA 1
ATOM 750 C C . PRO A 1 98 ? 7.883 -10.231 -1.630 1.00 94.69 98 PRO A C 1
ATOM 752 O O . PRO A 1 98 ? 8.335 -10.637 -2.698 1.00 94.69 98 PRO A O 1
ATOM 755 N N . THR A 1 99 ? 7.191 -9.091 -1.554 1.00 93.38 99 THR A N 1
ATOM 756 C CA . THR A 1 99 ? 6.833 -8.320 -2.753 1.00 93.38 99 THR A CA 1
ATOM 757 C C . THR A 1 99 ? 8.042 -7.671 -3.415 1.00 93.38 99 THR A C 1
ATOM 759 O O . THR A 1 99 ? 8.142 -7.714 -4.639 1.00 93.38 99 THR A O 1
ATOM 762 N N . MET A 1 100 ? 8.984 -7.128 -2.640 1.00 93.19 100 MET A N 1
ATOM 763 C CA . MET A 1 100 ? 10.222 -6.567 -3.183 1.00 93.19 100 MET A CA 1
ATOM 764 C C . MET A 1 100 ? 11.172 -7.642 -3.675 1.00 93.19 100 MET A C 1
ATOM 766 O O . MET A 1 100 ? 11.772 -7.450 -4.721 1.00 93.19 100 MET A O 1
ATOM 770 N N . ILE A 1 101 ? 11.277 -8.777 -2.979 1.00 95.38 101 ILE A N 1
ATOM 771 C CA . ILE A 1 101 ? 12.090 -9.901 -3.459 1.00 95.38 101 ILE A CA 1
ATOM 772 C C . ILE A 1 101 ? 11.601 -10.344 -4.841 1.00 95.38 101 ILE A C 1
ATOM 774 O O . ILE A 1 101 ? 12.395 -10.414 -5.775 1.00 95.38 101 ILE A O 1
ATOM 778 N N . ILE A 1 102 ? 10.293 -10.577 -4.994 1.00 93.00 102 ILE A N 1
ATOM 779 C CA . ILE A 1 102 ? 9.708 -10.989 -6.276 1.00 93.00 102 ILE A CA 1
ATOM 780 C C . ILE A 1 102 ? 9.885 -9.898 -7.335 1.00 93.00 102 ILE A C 1
ATOM 782 O O . ILE A 1 102 ? 10.265 -10.208 -8.461 1.00 93.00 102 ILE A O 1
ATOM 786 N N . ALA A 1 103 ? 9.623 -8.632 -6.996 1.00 90.19 103 ALA A N 1
ATOM 787 C CA . ALA A 1 103 ? 9.745 -7.528 -7.944 1.00 90.19 103 ALA A CA 1
ATOM 788 C C . ALA A 1 103 ? 11.188 -7.362 -8.436 1.00 90.19 103 ALA A C 1
ATOM 790 O O . ALA A 1 103 ? 11.412 -7.309 -9.640 1.00 90.19 103 ALA A O 1
ATOM 791 N N . THR A 1 104 ? 12.160 -7.349 -7.525 1.00 90.81 104 THR A N 1
ATOM 792 C CA . THR A 1 104 ? 13.582 -7.224 -7.857 1.00 90.81 104 THR A CA 1
ATOM 793 C C . THR A 1 104 ? 14.077 -8.425 -8.656 1.00 90.81 104 THR A C 1
ATOM 795 O O . THR A 1 104 ? 14.725 -8.240 -9.681 1.00 90.81 104 THR A O 1
ATOM 798 N N . ALA A 1 105 ? 13.738 -9.652 -8.243 1.00 92.56 105 ALA A N 1
ATOM 799 C CA . ALA A 1 105 ? 14.113 -10.857 -8.983 1.00 92.56 105 ALA A CA 1
ATOM 800 C C . ALA A 1 105 ? 13.535 -10.847 -10.406 1.00 92.56 105 ALA A C 1
ATOM 802 O O . ALA A 1 105 ? 14.227 -11.191 -11.361 1.00 92.56 105 ALA A O 1
ATOM 803 N N . TYR A 1 106 ? 12.284 -10.405 -10.558 1.00 90.25 106 TYR A N 1
ATOM 804 C CA . TYR A 1 106 ? 11.648 -10.262 -11.862 1.00 90.25 106 TYR A CA 1
ATOM 805 C C . TYR A 1 106 ? 12.312 -9.180 -12.724 1.00 90.25 106 TYR A C 1
ATOM 807 O O . TYR A 1 106 ? 12.517 -9.406 -13.915 1.00 90.25 106 TYR A O 1
ATOM 815 N N . SER A 1 107 ? 12.677 -8.034 -12.139 1.00 88.00 107 SER A N 1
ATOM 816 C CA . SER A 1 107 ? 13.408 -6.977 -12.847 1.00 88.00 107 SER A CA 1
ATOM 817 C C . S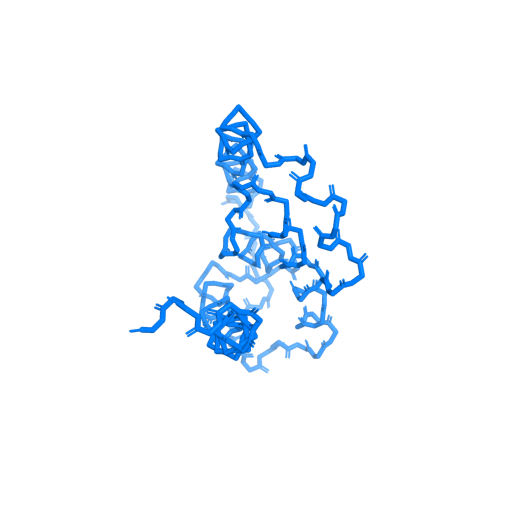ER A 1 107 ? 14.763 -7.471 -13.355 1.00 88.00 107 SER A C 1
ATOM 819 O O . SER A 1 107 ? 15.053 -7.301 -14.531 1.00 88.00 107 SER A O 1
ATOM 821 N N . ILE A 1 108 ? 15.543 -8.161 -12.514 1.00 91.56 108 ILE A N 1
ATOM 822 C CA . ILE A 1 108 ? 16.841 -8.738 -12.904 1.00 91.56 108 ILE A CA 1
ATOM 823 C C . ILE A 1 108 ? 16.670 -9.781 -14.014 1.00 91.56 108 ILE A C 1
ATOM 825 O O . ILE A 1 108 ? 17.415 -9.781 -14.985 1.00 91.56 108 ILE A O 1
ATOM 829 N N . TYR A 1 109 ? 15.679 -10.668 -13.895 1.00 91.00 109 TYR A N 1
ATOM 830 C CA . TYR A 1 109 ? 15.417 -11.686 -14.915 1.00 91.00 109 TYR A CA 1
ATOM 831 C C . TYR A 1 109 ? 15.069 -11.075 -16.281 1.00 91.00 109 TYR A C 1
ATOM 833 O O . TYR A 1 109 ? 15.451 -11.616 -17.317 1.00 91.00 109 TYR A O 1
ATOM 841 N N . LYS A 1 110 ? 14.322 -9.967 -16.288 1.00 87.19 110 LYS A N 1
ATOM 842 C CA . LYS A 1 110 ? 13.867 -9.311 -17.517 1.00 87.19 110 LYS A CA 1
ATOM 843 C C . LYS A 1 110 ? 14.932 -8.410 -18.144 1.00 87.19 110 LYS A C 1
ATOM 845 O O . LYS A 1 110 ? 14.949 -8.272 -19.363 1.00 87.19 110 LYS A O 1
ATOM 850 N N . GLU A 1 111 ? 15.785 -7.812 -17.324 1.00 87.94 111 GLU A N 1
ATOM 851 C CA . GLU A 1 111 ? 16.838 -6.883 -17.731 1.00 87.94 111 GLU A CA 1
ATOM 852 C C . GLU A 1 111 ? 18.188 -7.379 -17.168 1.00 87.94 111 GLU A C 1
ATOM 854 O O . GLU A 1 111 ? 18.752 -6.768 -16.261 1.00 87.94 111 GLU A O 1
ATOM 859 N N . PRO A 1 112 ? 18.712 -8.520 -17.663 1.00 80.38 112 PRO A N 1
ATOM 860 C CA . PRO A 1 112 ? 19.907 -9.167 -17.106 1.00 80.38 112 PRO A CA 1
ATOM 861 C C . PRO A 1 112 ? 21.192 -8.341 -17.266 1.00 80.38 112 PRO A C 1
ATOM 863 O O . PRO A 1 112 ? 22.186 -8.619 -16.608 1.00 80.38 112 PRO A O 1
ATOM 866 N N . GLU A 1 113 ? 21.161 -7.322 -18.120 1.00 83.25 113 GLU A N 1
ATOM 867 C CA . GLU A 1 113 ? 22.230 -6.345 -18.356 1.00 83.25 113 GLU A CA 1
ATOM 868 C C . GLU A 1 113 ? 22.393 -5.290 -17.243 1.00 83.25 113 GLU A C 1
ATOM 870 O O . GLU A 1 113 ? 23.334 -4.503 -17.282 1.00 83.25 113 GLU A O 1
ATOM 875 N N . LEU A 1 114 ? 21.500 -5.270 -16.244 1.00 68.62 114 LEU A N 1
ATOM 876 C CA . LEU A 1 114 ? 21.604 -4.434 -15.035 1.00 68.62 114 LEU A CA 1
ATOM 877 C C . LEU A 1 114 ? 22.539 -5.009 -13.947 1.00 68.62 114 LEU A C 1
ATOM 879 O O . LEU A 1 114 ? 22.677 -4.384 -12.892 1.00 68.62 114 LEU A O 1
ATOM 883 N N . LEU A 1 115 ? 23.140 -6.184 -14.175 1.00 62.88 115 LEU A N 1
ATOM 884 C CA . LEU A 1 115 ? 24.145 -6.825 -13.310 1.00 62.88 115 LEU A CA 1
ATOM 885 C C . LEU A 1 115 ? 25.566 -6.562 -13.820 1.00 62.88 115 LEU A C 1
ATOM 887 O O . LEU A 1 115 ? 26.437 -6.301 -12.960 1.00 62.88 115 LEU A O 1
#

Organism: Campylobacter jejuni (NCBI:txid197)

Mean predicted aligned error: 4.95 Å

Secondary structure (DSSP, 8-state):
-TTTHHHHGGG--HHHHHHHHHHHHHHHHHHHHHHTTPPPSB-SSTT--HHHHHHHHHHHHGGGSTT--HHHHHHHHHHHTTB-HHHHHHHHHHHHHHHHHHHHHHHHHH-GGG-

Radius of gyration: 15.65 Å; Cα contacts (8 Å, |Δi|>4): 99; chains: 1; bounding box: 36×29×39 Å

Nearest PDB structures (foldseek):
  6fmt-assembly1_A  TM=9.318E-01  e=5.514E-06  Escherichia coli K-12
  6cb2-assembly1_A  TM=9.283E-01  e=6.848E-06  Escherichia coli K-12

Foldseek 3Di:
DVVCLVVLVVLPDPVQLVVQQVVLVVLVVVLCVVCVPPQQPAEALVPDDPVLLVQLVVQLVVCSRHNHDSLSSSLSSCSVVRYDNVNSNVSSVVVCVVVVVVVVVVVCVVCVVVD

Sequence (115 aa):
GLFVAKYLNALFNGWVVVGMLIFGGVVFILIELAHKNKQYRINSLEEISFKQAFCIGIFQSLAMIPGTSRSGASIIGGLLLGFNRKVAAEFSFLLAIPTMIIATAYSIYKEPELL

Solvent-accessible surface area (backbone atoms only — not comparable to full-atom values): 6267 Å² total; per-residue (Å²): 104,86,88,51,51,77,67,40,60,78,49,66,42,72,68,44,25,54,50,32,42,53,49,51,53,50,51,50,53,53,51,51,64,72,41,73,86,56,84,56,78,33,82,48,73,85,70,60,48,71,68,57,56,51,50,24,51,57,33,30,57,58,29,66,44,51,45,34,48,48,58,54,30,20,25,52,35,25,45,77,73,29,28,30,72,66,40,14,46,52,51,29,53,60,56,42,52,65,51,48,52,52,51,52,53,50,50,43,70,76,43,63,86,81,115

InterPro domains:
  IPR003824 Undecaprenyl-diphosphatase UppP [PF02673] (1-109)
  IPR003824 Undecaprenyl-diphosphatase UppP [PTHR30622] (1-111)

pLDDT: mean 89.18, std 8.31, range [62.88, 97.06]